Protein AF-A0A8T4DUN5-F1 (afdb_monomer)

Radius of gyration: 13.76 Å; Cα contacts (8 Å, |Δi|>4): 106; chains: 1; bounding box: 29×25×35 Å

Mean predicted aligned error: 5.59 Å

Foldseek 3Di:
DDKKKWFQLPCVLVVCCVPPPPDPVSNVVSVVVSVVLVVVVVVCVVVVQKDWDDPPDVGTIIIDGPHPVCVVVQPPRPRMDIDDD

Structure (mmCIF, N/CA/C/O backbone):
data_AF-A0A8T4DUN5-F1
#
_entry.id   AF-A0A8T4DUN5-F1
#
loop_
_atom_site.group_PDB
_atom_site.id
_atom_site.type_symbol
_atom_site.label_atom_id
_atom_site.label_alt_id
_atom_site.label_comp_id
_atom_site.label_asym_id
_atom_site.label_entity_id
_atom_site.label_seq_id
_atom_site.pdbx_PDB_ins_code
_atom_site.Cartn_x
_atom_site.Cartn_y
_atom_site.Cartn_z
_atom_site.occupancy
_atom_site.B_iso_or_equiv
_atom_site.auth_seq_id
_atom_site.auth_comp_id
_atom_site.auth_asym_id
_atom_site.auth_atom_id
_atom_site.pdbx_PDB_model_num
ATOM 1 N N . MET A 1 1 ? -16.400 -9.671 14.770 1.00 49.16 1 MET A N 1
ATOM 2 C CA . MET A 1 1 ? -14.931 -9.522 14.803 1.00 49.16 1 MET A CA 1
ATOM 3 C C . MET A 1 1 ? -14.562 -8.530 13.710 1.00 49.16 1 MET A C 1
ATOM 5 O O . MET A 1 1 ? -15.240 -8.517 12.693 1.00 49.16 1 MET A O 1
ATOM 9 N N . GLY A 1 2 ? -13.651 -7.589 13.973 1.00 66.06 2 GLY A N 1
ATOM 10 C CA . GLY A 1 2 ? -13.341 -6.515 13.018 1.00 66.06 2 GLY A CA 1
ATOM 11 C C . GLY A 1 2 ? -12.478 -7.021 11.864 1.00 66.06 2 GLY A C 1
ATOM 12 O O . GLY A 1 2 ? -11.620 -7.872 12.089 1.00 66.06 2 GLY A O 1
ATOM 13 N N . LYS A 1 3 ? -12.694 -6.489 10.655 1.00 78.06 3 LYS A N 1
ATOM 14 C CA . LYS A 1 3 ? -11.845 -6.753 9.485 1.00 78.06 3 LYS A CA 1
ATOM 15 C C . LYS A 1 3 ? -10.390 -6.410 9.805 1.00 78.06 3 LYS A C 1
ATOM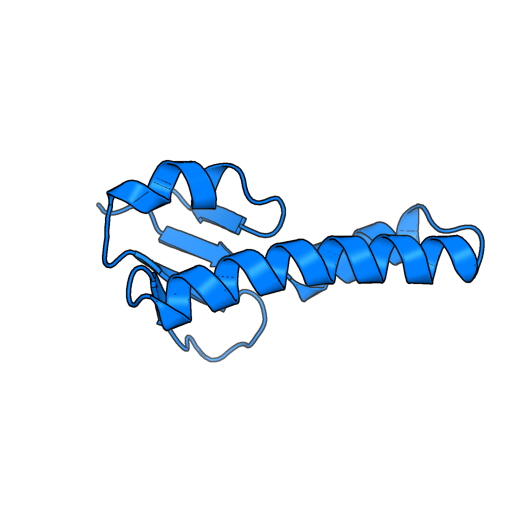 17 O O . LYS A 1 3 ? -10.116 -5.351 10.377 1.00 78.06 3 LYS A O 1
ATOM 22 N N . THR A 1 4 ? -9.461 -7.281 9.423 1.00 83.12 4 THR A N 1
ATOM 23 C CA . THR A 1 4 ? -8.025 -7.003 9.537 1.00 83.12 4 THR A CA 1
ATOM 24 C C . THR A 1 4 ? -7.482 -6.647 8.163 1.00 83.12 4 THR A C 1
ATOM 26 O O . THR A 1 4 ? -7.560 -7.448 7.241 1.00 83.12 4 THR A O 1
ATOM 29 N N . TYR A 1 5 ? -6.912 -5.453 8.030 1.00 88.44 5 TYR A N 1
ATOM 30 C CA . TYR A 1 5 ? -6.299 -4.993 6.787 1.00 88.44 5 TYR A CA 1
ATOM 31 C C . TYR A 1 5 ? -4.790 -5.226 6.859 1.00 88.44 5 TYR A C 1
ATOM 33 O O . TYR A 1 5 ? -4.154 -4.883 7.860 1.00 88.44 5 TYR A O 1
ATOM 41 N N . VAL A 1 6 ? -4.210 -5.812 5.814 1.00 90.69 6 VAL A N 1
ATOM 42 C CA . VAL A 1 6 ? -2.769 -6.068 5.717 1.00 90.69 6 VAL A CA 1
ATOM 43 C C . VAL A 1 6 ? -2.213 -5.577 4.386 1.00 90.69 6 VAL A C 1
ATOM 45 O O . VAL A 1 6 ? -2.882 -5.681 3.368 1.00 90.69 6 VAL A O 1
ATOM 48 N N . ILE A 1 7 ? -0.993 -5.044 4.382 1.00 89.00 7 ILE A N 1
ATOM 49 C CA . ILE A 1 7 ? -0.282 -4.597 3.182 1.00 89.00 7 ILE A CA 1
ATOM 50 C C . ILE A 1 7 ? 0.810 -5.616 2.853 1.00 89.00 7 ILE A C 1
ATOM 52 O O . ILE A 1 7 ? 1.753 -5.804 3.631 1.00 89.00 7 ILE A O 1
ATOM 56 N N . TRP A 1 8 ? 0.725 -6.208 1.664 1.00 86.44 8 TRP A N 1
ATOM 57 C CA . TRP A 1 8 ? 1.719 -7.132 1.107 1.00 86.44 8 TRP A CA 1
ATOM 58 C C . TRP A 1 8 ? 2.608 -6.442 0.077 1.00 86.44 8 TRP A C 1
ATOM 60 O O . TRP A 1 8 ? 2.698 -6.860 -1.079 1.00 86.44 8 TRP A O 1
ATOM 70 N N . TRP A 1 9 ? 3.250 -5.349 0.483 1.00 76.25 9 TRP A N 1
ATOM 71 C CA . TRP A 1 9 ? 3.974 -4.490 -0.450 1.00 76.25 9 TRP A CA 1
ATOM 72 C C . TRP A 1 9 ? 5.134 -5.226 -1.127 1.00 76.25 9 TRP A C 1
ATOM 74 O O . TRP A 1 9 ? 5.273 -5.131 -2.336 1.00 76.25 9 TRP A O 1
ATOM 84 N N . HIS A 1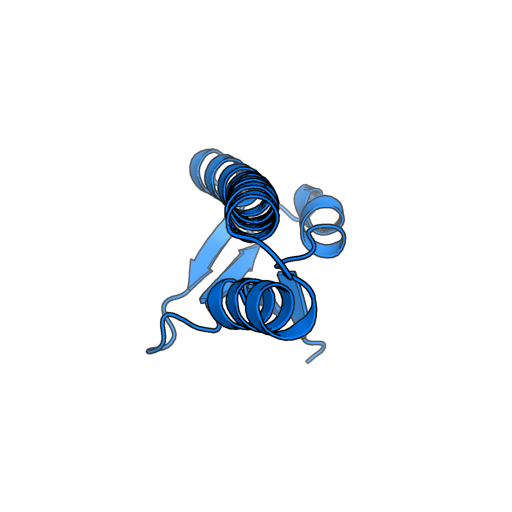 10 ? 5.918 -6.012 -0.382 1.00 76.94 10 HIS A N 1
ATOM 85 C CA . HIS A 1 10 ? 7.070 -6.715 -0.945 1.00 76.94 10 HIS A CA 1
ATOM 86 C C . HIS A 1 10 ? 6.649 -7.895 -1.823 1.00 76.94 10 HIS A C 1
ATOM 88 O O . HIS A 1 10 ? 7.157 -8.031 -2.928 1.00 76.94 10 HIS A O 1
ATOM 94 N N . SER A 1 11 ? 5.726 -8.746 -1.361 1.00 71.56 11 SER A N 1
ATOM 95 C CA . SER A 1 11 ? 5.322 -9.933 -2.128 1.00 71.56 11 SER A CA 1
ATOM 96 C C . SER A 1 11 ? 4.645 -9.542 -3.441 1.00 71.56 11 SER A C 1
ATOM 98 O O . SER A 1 11 ? 5.054 -10.014 -4.493 1.00 71.56 11 SER A O 1
ATOM 100 N N . LYS A 1 12 ? 3.689 -8.601 -3.417 1.00 70.62 12 LYS A N 1
ATOM 101 C CA . LYS A 1 12 ? 3.012 -8.171 -4.650 1.00 70.62 12 LYS A CA 1
ATOM 102 C C . LYS A 1 12 ? 3.948 -7.420 -5.599 1.00 70.62 12 LYS A C 1
ATOM 104 O O . LYS A 1 12 ? 3.908 -7.661 -6.796 1.00 70.62 12 LYS A O 1
ATOM 109 N N . PHE A 1 13 ? 4.851 -6.593 -5.073 1.00 71.69 13 PHE A N 1
ATOM 110 C CA . PHE A 1 13 ? 5.864 -5.906 -5.877 1.00 71.69 13 PHE A CA 1
ATOM 111 C C . PHE A 1 13 ? 6.853 -6.868 -6.542 1.00 71.69 13 PHE A C 1
ATOM 113 O O . PHE A 1 13 ? 7.074 -6.816 -7.750 1.00 71.69 13 PHE A O 1
ATOM 120 N N . VAL A 1 14 ? 7.471 -7.747 -5.751 1.00 69.12 14 VAL A N 1
ATOM 121 C CA . VAL A 1 14 ? 8.547 -8.626 -6.218 1.00 69.12 14 VAL A CA 1
ATOM 122 C C . VAL A 1 14 ? 8.002 -9.734 -7.115 1.00 69.12 14 VAL A C 1
ATOM 124 O O . VAL A 1 14 ? 8.622 -10.033 -8.136 1.00 69.12 14 VAL A O 1
ATOM 127 N N . ASP A 1 15 ? 6.839 -10.304 -6.796 1.00 68.81 15 ASP A N 1
ATOM 128 C CA . ASP A 1 15 ? 6.258 -11.384 -7.597 1.00 68.81 15 ASP A CA 1
ATOM 129 C C . ASP A 1 15 ? 5.765 -10.880 -8.965 1.00 68.81 15 ASP A C 1
ATOM 131 O O . ASP A 1 15 ? 6.012 -11.540 -9.979 1.00 68.81 15 ASP A O 1
ATOM 135 N N . GLU A 1 16 ? 5.152 -9.689 -9.035 1.00 65.56 16 GLU A N 1
ATOM 136 C CA . GLU A 1 16 ? 4.725 -9.076 -10.306 1.00 65.56 16 GLU A CA 1
ATOM 137 C C . GLU A 1 16 ? 5.911 -8.659 -11.185 1.00 65.56 16 GLU A C 1
ATOM 139 O O . GLU A 1 16 ? 5.858 -8.767 -12.418 1.00 65.56 16 GLU A O 1
ATOM 144 N N . ILE A 1 17 ? 6.998 -8.177 -10.576 1.00 67.94 17 ILE A N 1
ATOM 145 C CA . ILE A 1 17 ? 8.217 -7.816 -11.303 1.00 67.94 17 ILE A CA 1
ATOM 146 C C . ILE A 1 17 ? 8.916 -9.068 -11.843 1.00 67.94 17 ILE A C 1
ATOM 148 O O . ILE A 1 17 ? 9.313 -9.069 -13.007 1.00 67.94 17 ILE A O 1
ATOM 152 N N . ASN A 1 18 ? 9.034 -10.133 -11.045 1.00 65.38 18 ASN A N 1
ATOM 153 C CA . ASN A 1 18 ? 9.755 -11.346 -11.437 1.00 65.38 18 ASN A CA 1
ATOM 154 C C . ASN A 1 18 ? 9.028 -12.194 -12.489 1.00 65.38 18 ASN A C 1
ATOM 156 O O . ASN A 1 18 ? 9.696 -12.836 -13.297 1.00 65.38 18 ASN A O 1
ATOM 160 N N . ARG A 1 19 ? 7.687 -12.232 -12.495 1.00 66.44 19 ARG A N 1
ATOM 161 C CA . ARG A 1 19 ? 6.937 -13.050 -13.468 1.00 66.44 19 ARG A CA 1
ATOM 162 C C . ARG A 1 19 ? 6.823 -12.412 -14.848 1.00 66.44 19 ARG A C 1
ATOM 164 O O . ARG A 1 19 ? 6.978 -13.110 -15.844 1.00 66.44 19 ARG A O 1
ATOM 171 N N . ASP A 1 20 ? 6.583 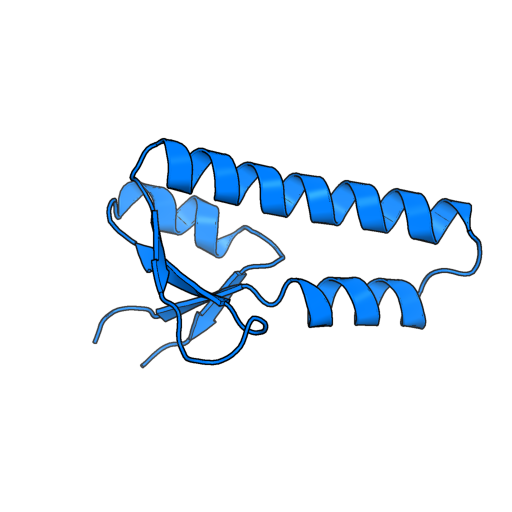-11.103 -14.904 1.00 64.69 20 ASP A N 1
ATOM 172 C CA . ASP A 1 20 ? 6.004 -10.484 -16.104 1.00 64.69 20 ASP A CA 1
ATOM 173 C C . ASP A 1 20 ? 6.827 -9.310 -16.674 1.00 64.69 20 ASP A C 1
ATOM 175 O O . ASP A 1 20 ? 6.307 -8.534 -17.474 1.00 64.69 20 ASP A O 1
ATOM 179 N N . SER A 1 21 ? 8.073 -9.084 -16.234 1.00 70.81 21 SER A N 1
ATOM 180 C CA . SER A 1 21 ? 8.893 -7.945 -16.702 1.00 70.81 21 SER A CA 1
ATOM 181 C C . SER A 1 21 ? 10.053 -8.389 -17.603 1.00 70.81 21 SER A C 1
ATOM 183 O O . SER A 1 21 ? 11.131 -8.698 -17.099 1.00 70.81 21 SER A O 1
ATOM 185 N N . PRO A 1 22 ? 9.902 -8.365 -18.941 1.00 72.19 22 PRO A N 1
ATOM 186 C CA . PRO A 1 22 ? 10.964 -8.770 -19.866 1.00 72.19 22 PRO A CA 1
ATOM 187 C C . PRO A 1 22 ? 12.080 -7.720 -20.041 1.00 72.19 22 PRO A C 1
ATOM 189 O O . PRO A 1 22 ? 13.043 -7.970 -20.764 1.00 72.19 22 PRO A O 1
ATOM 192 N N . SER A 1 23 ? 11.963 -6.528 -19.440 1.00 84.19 23 SER A N 1
ATOM 193 C CA . SER A 1 23 ? 12.923 -5.428 -19.610 1.00 84.19 23 SER A CA 1
ATOM 194 C C . SER A 1 23 ? 13.023 -4.522 -18.379 1.00 84.19 23 SER A C 1
ATOM 196 O O . SER A 1 23 ? 12.086 -4.419 -17.589 1.00 84.19 23 SER A O 1
ATOM 198 N N . ILE A 1 24 ? 14.140 -3.792 -18.257 1.00 86.06 24 ILE A N 1
ATOM 199 C CA . ILE A 1 24 ? 14.363 -2.794 -17.192 1.00 86.06 24 ILE A CA 1
ATOM 200 C C . ILE A 1 24 ? 13.261 -1.722 -17.186 1.00 86.06 24 ILE A C 1
ATOM 202 O O . ILE A 1 24 ? 12.818 -1.309 -16.118 1.00 86.06 24 ILE A O 1
ATOM 206 N N . ALA A 1 25 ? 12.770 -1.303 -18.358 1.00 86.81 25 ALA A N 1
ATOM 207 C CA . ALA A 1 25 ? 11.686 -0.325 -18.454 1.00 86.81 25 ALA A CA 1
ATOM 208 C C . ALA A 1 25 ? 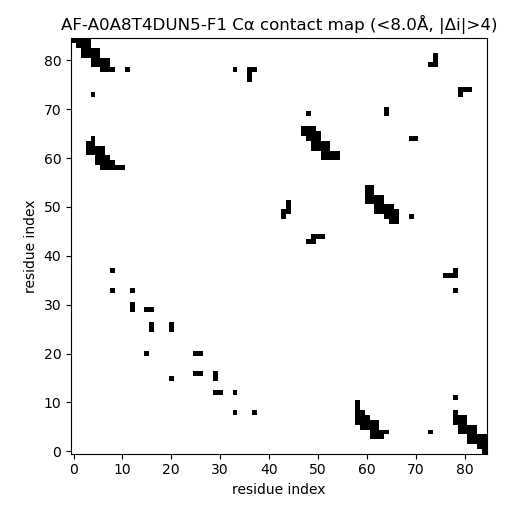10.396 -0.827 -17.778 1.00 86.81 25 ALA A C 1
ATOM 210 O O . ALA A 1 25 ? 9.775 -0.082 -17.023 1.00 86.81 25 ALA A O 1
ATOM 211 N N . ALA A 1 26 ? 10.046 -2.104 -17.973 1.00 83.88 26 ALA A N 1
ATOM 212 C CA . ALA A 1 26 ? 8.885 -2.715 -17.324 1.00 83.88 26 ALA A CA 1
ATOM 213 C C . ALA A 1 26 ? 9.053 -2.809 -15.797 1.00 83.88 26 ALA A C 1
ATOM 215 O O . ALA A 1 26 ? 8.095 -2.597 -15.055 1.00 83.88 26 ALA A O 1
ATOM 216 N N . ILE A 1 27 ? 10.276 -3.073 -15.319 1.00 84.31 27 ILE A N 1
ATOM 217 C CA . ILE A 1 27 ? 10.595 -3.062 -13.883 1.00 84.31 27 ILE A CA 1
ATOM 218 C C . ILE A 1 27 ? 10.350 -1.668 -13.294 1.00 84.31 27 ILE A C 1
ATOM 220 O O . ILE A 1 27 ? 9.696 -1.546 -12.258 1.00 84.31 27 ILE A O 1
ATOM 224 N N . VAL A 1 28 ? 10.845 -0.616 -13.957 1.00 87.25 28 VAL A N 1
ATOM 225 C CA . VAL A 1 28 ? 10.682 0.774 -13.500 1.00 87.25 28 VAL A CA 1
ATOM 226 C C . VAL A 1 28 ? 9.208 1.176 -13.478 1.00 87.25 28 VAL A C 1
ATOM 228 O O . VAL A 1 28 ? 8.752 1.732 -12.483 1.00 87.25 28 VAL A O 1
ATOM 231 N N . GLU A 1 29 ? 8.449 0.853 -14.526 1.00 86.50 29 GLU A N 1
ATOM 232 C CA . GLU A 1 29 ? 7.023 1.186 -14.610 1.00 86.50 29 GLU A CA 1
ATOM 233 C C . GLU A 1 29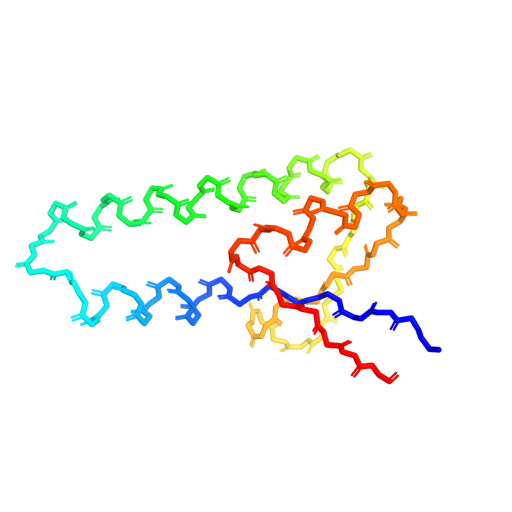 ? 6.210 0.520 -13.491 1.00 86.50 29 GLU A C 1
ATOM 235 O O . GLU A 1 29 ? 5.448 1.188 -12.789 1.00 86.50 29 GLU A O 1
ATOM 240 N N . LYS A 1 30 ? 6.396 -0.788 -13.273 1.00 83.88 30 LYS A N 1
ATOM 241 C CA . LYS A 1 30 ? 5.730 -1.501 -12.171 1.00 83.88 30 LYS A CA 1
ATOM 242 C C . LYS A 1 30 ? 6.139 -0.938 -10.820 1.00 83.88 30 LYS A C 1
ATOM 244 O O . LYS A 1 30 ? 5.290 -0.740 -9.957 1.00 83.88 30 LYS A O 1
ATOM 249 N N . THR A 1 31 ? 7.418 -0.593 -10.674 1.00 84.94 31 THR A N 1
ATOM 250 C CA . THR A 1 31 ? 7.916 0.011 -9.441 1.00 84.94 31 THR A CA 1
ATOM 251 C C . THR A 1 31 ? 7.211 1.326 -9.127 1.00 84.94 31 THR A C 1
ATOM 253 O O . THR A 1 31 ? 6.771 1.542 -7.999 1.00 84.94 31 THR A O 1
ATOM 256 N N . GLN A 1 32 ? 7.063 2.191 -10.133 1.00 88.12 32 GLN A N 1
ATOM 257 C CA . GLN A 1 32 ? 6.355 3.461 -9.997 1.00 88.12 32 GLN A CA 1
ATOM 258 C C . GLN A 1 32 ? 4.880 3.254 -9.637 1.00 88.12 32 GLN A C 1
ATOM 260 O O . GLN A 1 32 ? 4.387 3.920 -8.731 1.00 88.12 32 GLN A O 1
ATOM 265 N N . LYS A 1 33 ? 4.194 2.298 -10.277 1.00 86.25 33 LYS A N 1
ATOM 266 C CA . LYS A 1 33 ? 2.796 1.962 -9.956 1.00 86.25 33 LYS A CA 1
ATOM 267 C C . LYS A 1 33 ? 2.629 1.516 -8.504 1.00 86.25 33 LYS A C 1
ATOM 269 O O . LYS A 1 33 ? 1.755 2.020 -7.808 1.00 86.25 33 LYS A O 1
ATOM 274 N N . THR A 1 34 ? 3.488 0.626 -8.011 1.00 86.44 34 THR A N 1
ATOM 275 C CA . THR A 1 34 ? 3.429 0.205 -6.605 1.00 86.44 34 THR A CA 1
ATOM 276 C C . THR A 1 34 ? 3.724 1.352 -5.643 1.00 86.44 34 THR A C 1
ATOM 278 O O . THR A 1 34 ? 3.073 1.457 -4.604 1.00 86.44 34 THR A O 1
ATOM 281 N N . LEU A 1 35 ? 4.662 2.240 -5.988 1.00 88.19 35 LEU A N 1
ATOM 282 C CA . LEU A 1 35 ? 4.943 3.423 -5.180 1.00 88.19 35 LEU A CA 1
ATOM 283 C C . LEU A 1 35 ? 3.718 4.342 -5.073 1.00 88.19 35 LEU A C 1
ATOM 285 O O . LEU A 1 35 ? 3.456 4.842 -3.984 1.00 88.19 35 LEU A O 1
ATOM 289 N N . MET A 1 36 ? 2.942 4.513 -6.150 1.00 91.12 36 MET A N 1
ATOM 290 C CA . MET A 1 36 ? 1.6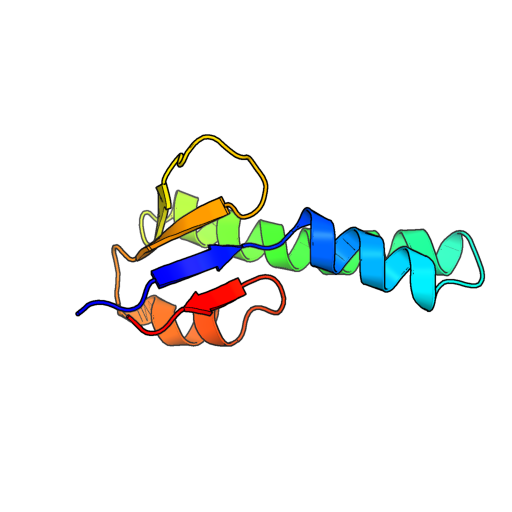93 5.287 -6.107 1.00 91.12 36 MET A CA 1
ATOM 291 C C . MET A 1 36 ? 0.702 4.708 -5.089 1.00 91.12 36 MET A C 1
ATOM 293 O O . MET A 1 36 ? 0.173 5.444 -4.262 1.00 91.12 36 MET A O 1
ATOM 297 N N . TYR A 1 37 ? 0.507 3.386 -5.072 1.00 90.50 37 TYR A N 1
ATOM 298 C CA . TYR A 1 37 ? -0.384 2.748 -4.095 1.00 90.50 37 TYR A CA 1
ATOM 299 C C . TYR A 1 37 ? 0.110 2.890 -2.650 1.00 90.50 37 TYR A C 1
ATOM 301 O O . TYR A 1 37 ? -0.704 2.997 -1.736 1.00 90.50 37 TYR A O 1
ATOM 309 N N . LEU A 1 38 ? 1.428 2.902 -2.424 1.00 90.06 38 LEU A N 1
ATOM 310 C CA . LEU A 1 38 ? 2.004 3.174 -1.104 1.00 90.06 38 LEU A CA 1
ATOM 311 C C . LEU A 1 38 ? 1.834 4.641 -0.692 1.00 90.06 38 LEU A C 1
ATOM 313 O O . LEU A 1 38 ? 1.584 4.909 0.481 1.00 90.06 38 LEU A O 1
ATOM 317 N N . GLN A 1 39 ? 1.941 5.579 -1.636 1.00 93.19 39 GLN A N 1
ATOM 318 C CA . GLN A 1 39 ? 1.720 7.007 -1.389 1.00 93.19 39 GLN A CA 1
ATOM 319 C C . GLN A 1 39 ? 0.273 7.293 -0.977 1.00 93.19 39 GLN A C 1
ATOM 321 O O . GLN A 1 39 ? 0.059 8.025 -0.017 1.00 93.19 39 GLN A O 1
ATOM 326 N N . GLU A 1 40 ? -0.717 6.653 -1.606 1.00 92.75 40 GLU A N 1
ATOM 327 C CA . GLU A 1 40 ? -2.119 6.760 -1.170 1.00 92.75 40 GLU A CA 1
ATOM 328 C C . GLU A 1 40 ? -2.293 6.324 0.295 1.00 92.75 40 GLU A C 1
ATOM 330 O O . GLU A 1 40 ? -2.942 7.006 1.088 1.00 92.75 40 GLU A O 1
ATOM 335 N N . LEU A 1 41 ? -1.670 5.208 0.691 1.00 92.81 41 LEU A N 1
ATOM 336 C CA . LEU A 1 41 ? -1.719 4.727 2.076 1.00 92.81 41 LEU A CA 1
ATOM 337 C C . LEU A 1 41 ? -0.987 5.679 3.036 1.00 92.81 41 LEU A C 1
ATOM 339 O O . LEU A 1 41 ? -1.481 5.936 4.134 1.00 92.81 41 LEU A O 1
ATOM 343 N N . GLN A 1 42 ? 0.146 6.246 2.614 1.00 94.06 42 GLN A N 1
ATOM 344 C CA . GLN A 1 42 ? 0.880 7.261 3.371 1.00 94.06 42 GLN A CA 1
ATOM 345 C C . GLN A 1 42 ? 0.023 8.509 3.624 1.00 94.06 42 GLN A C 1
ATOM 347 O O . GLN A 1 42 ? 0.021 9.039 4.734 1.00 94.06 42 GLN A O 1
ATOM 352 N N . GLU A 1 43 ? -0.725 8.981 2.624 1.00 95.88 43 GLU A N 1
ATOM 353 C CA . GLU A 1 43 ? -1.624 10.128 2.774 1.00 95.88 43 GLU A CA 1
ATOM 354 C C . GLU A 1 43 ? -2.755 9.842 3.767 1.00 95.88 43 GLU A C 1
ATOM 356 O O . GLU A 1 43 ? -3.078 10.695 4.597 1.00 95.88 43 GLU A O 1
ATOM 361 N N . LEU A 1 44 ? -3.336 8.639 3.729 1.00 94.75 44 LEU A N 1
ATOM 362 C CA . LEU A 1 44 ? -4.360 8.224 4.692 1.00 94.75 44 LEU A CA 1
ATOM 363 C C . LEU A 1 44 ? -3.810 8.147 6.123 1.00 94.75 44 LEU A C 1
ATOM 365 O O . LEU A 1 44 ? -4.505 8.534 7.067 1.00 94.75 44 LEU A O 1
ATOM 369 N N . GLU A 1 45 ? -2.575 7.673 6.294 1.00 93.75 45 GLU A N 1
ATOM 370 C CA . GLU A 1 45 ? -1.902 7.641 7.596 1.00 93.75 45 GLU A CA 1
ATOM 371 C C . GLU A 1 45 ? -1.607 9.059 8.104 1.00 93.75 45 GLU A C 1
ATOM 373 O O . GLU A 1 45 ? -1.936 9.386 9.244 1.00 93.75 45 GLU A O 1
ATOM 378 N N . ALA A 1 46 ? -1.088 9.943 7.246 1.00 95.12 46 ALA A N 1
ATOM 379 C CA . ALA A 1 46 ? -0.841 11.348 7.577 1.00 95.12 46 ALA A CA 1
ATOM 380 C C . ALA A 1 46 ? -2.126 12.115 7.945 1.00 95.12 46 ALA A C 1
ATOM 382 O O . ALA A 1 46 ? -2.092 13.023 8.774 1.00 95.12 46 ALA A O 1
ATOM 383 N N . GLN A 1 47 ? -3.270 11.733 7.368 1.00 95.81 47 GLN A N 1
ATOM 384 C CA . GLN A 1 47 ? -4.593 12.266 7.717 1.00 95.81 47 GLN A CA 1
ATOM 385 C C . GLN A 1 47 ? -5.172 11.662 9.011 1.00 95.81 47 GLN A C 1
ATOM 387 O O . GLN A 1 47 ? -6.273 12.036 9.413 1.00 95.81 47 GLN A O 1
ATOM 392 N N . GLY A 1 48 ? -4.475 10.719 9.657 1.00 93.94 48 GLY A N 1
ATOM 393 C CA . GLY A 1 48 ? -4.933 10.043 10.873 1.00 93.94 48 GLY A CA 1
ATOM 394 C C . GLY A 1 48 ? -6.100 9.076 10.651 1.00 93.94 48 GLY A C 1
ATOM 395 O O . GLY A 1 48 ? -6.781 8.711 11.607 1.00 93.94 48 GLY A O 1
ATOM 396 N N . LYS A 1 49 ? -6.357 8.666 9.402 1.00 94.56 49 LYS A N 1
ATOM 397 C CA . LYS A 1 49 ? -7.473 7.774 9.038 1.00 94.56 49 LYS A CA 1
ATOM 398 C C . LYS A 1 49 ? -7.122 6.301 9.215 1.00 94.56 49 LYS A C 1
ATOM 400 O O . LYS A 1 49 ? -8.001 5.475 9.470 1.00 94.56 49 LYS A O 1
ATOM 405 N N . ILE A 1 50 ? -5.837 5.977 9.106 1.00 94.06 50 ILE A N 1
ATOM 406 C CA . ILE A 1 50 ? -5.275 4.653 9.375 1.00 94.06 50 ILE A CA 1
ATOM 407 C C . ILE A 1 50 ? -4.009 4.786 10.215 1.00 94.06 50 ILE A C 1
ATOM 409 O O . ILE A 1 50 ? -3.410 5.855 10.289 1.00 94.06 50 ILE A O 1
ATOM 413 N N . THR A 1 51 ? -3.587 3.687 10.828 1.00 92.44 51 THR A N 1
ATOM 414 C CA . THR A 1 51 ? -2.276 3.599 11.469 1.00 92.44 51 THR A CA 1
ATOM 415 C C . THR A 1 51 ? -1.681 2.209 11.314 1.00 92.44 51 THR A C 1
ATOM 417 O O . THR A 1 51 ? -2.388 1.195 11.301 1.00 92.44 51 THR A O 1
ATOM 420 N N . MET A 1 52 ? -0.362 2.167 11.207 1.00 88.56 52 MET A N 1
ATOM 421 C CA . MET A 1 52 ? 0.420 0.946 11.151 1.00 88.56 52 MET A CA 1
ATOM 422 C C . MET A 1 52 ? 0.494 0.218 12.502 1.00 88.56 52 MET A C 1
ATOM 424 O O . MET A 1 52 ? 0.897 0.771 13.525 1.00 88.56 52 MET A O 1
ATOM 428 N N . LYS A 1 53 ? 0.188 -1.083 12.499 1.00 85.31 53 LYS A N 1
ATOM 429 C CA . LYS A 1 53 ? 0.441 -2.007 13.612 1.00 85.31 53 LYS A CA 1
ATOM 430 C C . LYS A 1 53 ? 1.701 -2.820 13.344 1.00 85.31 53 LYS A C 1
ATOM 432 O O . LYS A 1 53 ? 1.711 -3.735 12.521 1.00 85.31 53 LYS A O 1
ATOM 437 N N . LEU A 1 54 ? 2.758 -2.539 14.102 1.00 73.75 54 LEU A N 1
ATOM 438 C CA . LEU A 1 54 ? 3.973 -3.351 14.090 1.00 73.75 54 LEU A CA 1
ATOM 439 C C . LEU A 1 54 ? 3.688 -4.724 14.722 1.00 73.75 54 LEU A C 1
ATOM 441 O O . LEU A 1 54 ? 3.465 -4.831 15.926 1.00 73.75 54 LEU A O 1
ATOM 445 N N . LYS A 1 55 ? 3.707 -5.784 13.907 1.00 74.38 55 LYS A N 1
ATOM 446 C CA . LYS A 1 55 ? 3.563 -7.190 14.340 1.00 74.38 55 LYS A CA 1
ATOM 447 C C . LYS A 1 55 ? 4.817 -8.025 14.039 1.00 74.38 55 LYS A C 1
ATOM 449 O O . LYS A 1 55 ? 4.732 -9.158 13.580 1.00 74.38 55 LYS A O 1
ATOM 454 N N . GLY A 1 56 ? 5.998 -7.460 14.287 1.00 68.38 56 GLY A N 1
ATOM 455 C CA . GLY A 1 56 ? 7.274 -8.193 14.249 1.00 68.38 56 GLY A CA 1
ATOM 456 C C . GLY A 1 56 ? 7.840 -8.519 12.858 1.00 68.38 56 GLY A C 1
ATOM 457 O O . GLY A 1 56 ? 8.971 -8.983 12.781 1.00 68.38 56 GLY A O 1
ATOM 458 N N . SER A 1 57 ? 7.110 -8.240 11.773 1.00 75.12 57 SER A N 1
ATOM 459 C CA . SER A 1 57 ? 7.603 -8.298 10.389 1.00 75.12 57 SER A CA 1
ATOM 460 C C . SER A 1 57 ? 7.207 -7.030 9.628 1.00 75.12 57 SER A C 1
ATOM 462 O O . SER A 1 57 ? 6.176 -6.422 9.918 1.00 75.12 57 SER A O 1
ATOM 464 N N . LEU A 1 58 ? 8.025 -6.650 8.642 1.00 75.12 58 LEU A N 1
ATOM 465 C CA . LEU A 1 58 ? 7.725 -5.594 7.666 1.00 75.12 58 LEU A CA 1
ATOM 466 C C . LEU A 1 58 ? 6.914 -6.113 6.464 1.00 75.12 58 LEU A C 1
ATOM 468 O O . LEU A 1 58 ? 6.571 -5.336 5.578 1.00 75.12 58 LEU A O 1
ATOM 472 N N . ASN A 1 59 ? 6.637 -7.417 6.400 1.00 80.12 59 ASN A N 1
ATOM 473 C CA . ASN A 1 59 ? 5.790 -8.035 5.383 1.00 80.12 59 ASN A CA 1
ATOM 474 C C . ASN A 1 59 ? 5.084 -9.283 5.972 1.00 80.12 59 ASN A C 1
ATOM 476 O O . ASN A 1 59 ? 5.778 -10.236 6.342 1.00 80.12 59 ASN A O 1
ATOM 480 N N . PRO A 1 60 ? 3.747 -9.301 6.101 1.00 85.19 60 PRO A N 1
ATOM 481 C CA . PRO A 1 60 ? 2.844 -8.197 5.803 1.00 85.19 60 PRO A CA 1
ATOM 482 C C . PRO A 1 60 ? 2.902 -7.108 6.877 1.00 85.19 60 PRO A C 1
ATOM 484 O O . PRO A 1 60 ? 3.184 -7.368 8.048 1.00 85.19 60 PRO A O 1
ATOM 487 N N . MET A 1 61 ? 2.571 -5.888 6.477 1.00 88.38 61 MET A N 1
ATOM 488 C CA . MET A 1 61 ? 2.340 -4.781 7.400 1.00 88.38 61 MET A CA 1
ATOM 489 C C . MET A 1 61 ? 0.869 -4.754 7.800 1.00 88.38 61 MET A C 1
ATOM 491 O O . MET A 1 61 ? 0.003 -4.799 6.936 1.00 88.38 61 MET A O 1
ATOM 495 N N . TYR A 1 62 ? 0.559 -4.680 9.092 1.00 89.62 62 TYR A N 1
ATOM 496 C CA . TYR A 1 62 ? -0.832 -4.654 9.542 1.00 89.62 62 TYR A CA 1
ATOM 497 C C . TYR A 1 62 ? -1.320 -3.219 9.654 1.00 89.62 62 TYR A C 1
ATOM 499 O O . TYR A 1 62 ? -0.615 -2.360 10.178 1.00 89.62 62 TYR A O 1
ATOM 507 N N . LEU A 1 63 ? -2.551 -2.983 9.225 1.00 89.56 63 LEU A N 1
ATOM 508 C CA . LEU A 1 63 ? -3.225 -1.703 9.343 1.00 89.56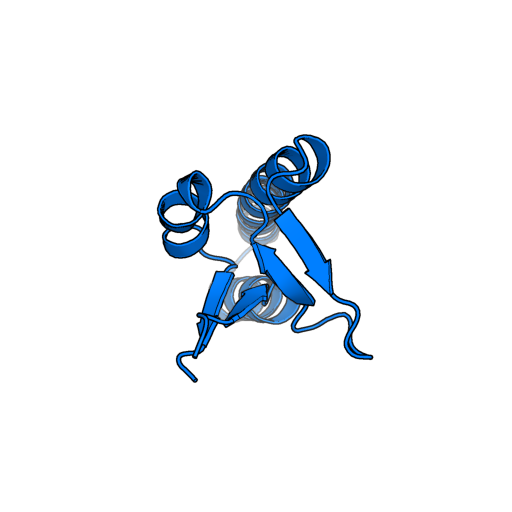 63 LEU A CA 1
ATOM 509 C C . LEU A 1 63 ? -4.339 -1.783 10.382 1.00 89.56 63 LEU A C 1
ATOM 511 O O . LEU A 1 63 ? -5.070 -2.770 10.491 1.00 89.56 63 LEU A O 1
ATOM 515 N N . GLN A 1 64 ? -4.487 -0.703 11.137 1.00 89.88 64 GLN A N 1
ATOM 516 C CA . GLN A 1 64 ? -5.685 -0.414 11.901 1.00 89.88 64 GLN A CA 1
ATOM 517 C C . GLN A 1 64 ? -6.413 0.757 11.253 1.00 89.88 64 GLN A C 1
ATOM 519 O O . GLN A 1 64 ? -5.845 1.834 11.084 1.00 89.88 64 GLN A O 1
ATOM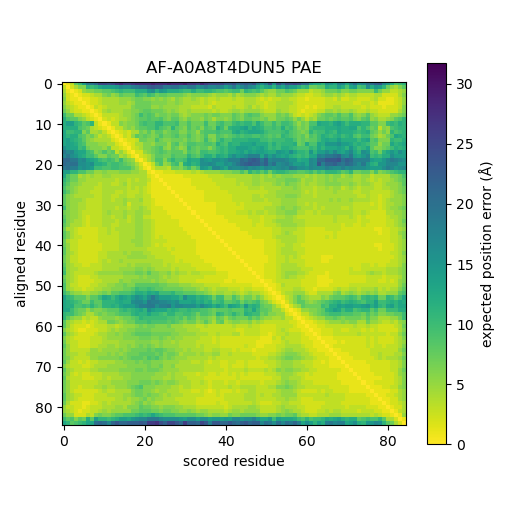 524 N N . VAL A 1 65 ? -7.686 0.541 10.932 1.00 91.56 65 VAL A N 1
ATOM 525 C CA . VAL A 1 65 ? -8.582 1.602 10.473 1.00 91.56 65 VAL A CA 1
ATOM 526 C C . VA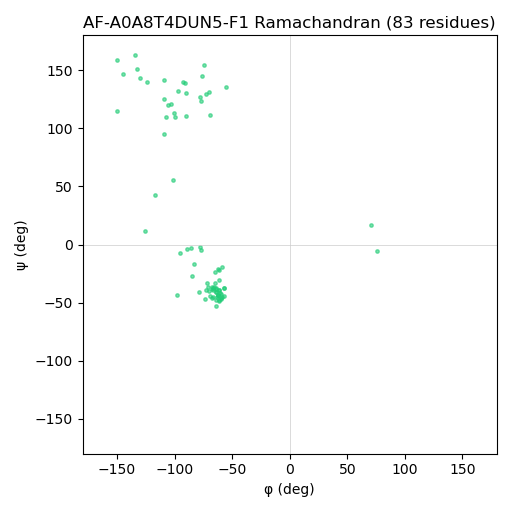L A 1 65 ? -9.034 2.414 11.682 1.00 91.56 65 VAL A C 1
ATOM 528 O O . VAL A 1 65 ? -9.507 1.849 12.670 1.00 91.56 65 VAL A O 1
ATOM 531 N N . ILE A 1 66 ? -8.843 3.729 11.606 1.00 92.31 66 ILE A N 1
ATOM 532 C CA . ILE A 1 66 ? -9.304 4.702 12.603 1.00 92.31 66 ILE A CA 1
ATOM 533 C C . ILE A 1 66 ? -10.618 5.326 12.119 1.00 92.31 66 ILE A C 1
ATOM 535 O O . ILE A 1 66 ? -11.563 5.431 12.895 1.00 92.31 66 ILE A O 1
ATOM 539 N N . ASP A 1 67 ? -10.690 5.673 10.829 1.00 91.94 67 ASP A N 1
ATOM 540 C CA . ASP A 1 67 ? -11.882 6.208 10.167 1.00 91.94 67 ASP A CA 1
ATOM 541 C C . ASP A 1 67 ? -12.516 5.158 9.227 1.00 91.94 67 ASP A C 1
ATOM 543 O O . ASP A 1 67 ? -11.955 4.865 8.169 1.00 91.94 67 ASP A O 1
ATOM 547 N N . PRO A 1 68 ? -13.695 4.594 9.552 1.00 90.62 68 PRO A N 1
ATOM 548 C CA . PRO A 1 68 ? -14.367 3.607 8.704 1.00 90.62 68 PRO A CA 1
ATOM 549 C C . PRO A 1 68 ? -14.705 4.102 7.289 1.00 90.62 68 PRO A C 1
ATOM 551 O O . PRO A 1 68 ? -14.908 3.284 6.392 1.00 90.62 68 PRO A O 1
ATOM 554 N N . ALA A 1 69 ? -14.750 5.419 7.051 1.00 92.56 69 ALA A N 1
ATOM 555 C CA . ALA A 1 69 ? -15.022 5.972 5.726 1.00 92.56 69 ALA A CA 1
ATOM 556 C C . ALA A 1 69 ? -13.960 5.580 4.682 1.00 92.56 69 ALA A C 1
ATOM 558 O O . ALA A 1 69 ? -14.249 5.599 3.486 1.00 92.56 69 ALA A O 1
ATOM 559 N N . VAL A 1 70 ? -12.750 5.193 5.112 1.00 92.38 70 VAL A N 1
ATOM 560 C CA . VAL A 1 70 ? -11.678 4.763 4.200 1.00 92.38 70 VAL A CA 1
ATOM 561 C C . VAL A 1 70 ? -11.684 3.275 3.877 1.00 92.38 70 VAL A C 1
ATOM 563 O O . VAL A 1 70 ? -10.882 2.849 3.049 1.00 92.38 70 VAL A O 1
ATOM 566 N N . GLU A 1 71 ? -12.567 2.468 4.475 1.00 89.88 71 GLU A N 1
ATOM 567 C CA . GLU A 1 71 ? -12.592 1.020 4.217 1.00 89.88 71 GLU A CA 1
ATOM 568 C C . GLU A 1 71 ? -12.769 0.695 2.730 1.00 89.88 71 GLU A C 1
ATOM 570 O O . GLU A 1 71 ? -12.140 -0.230 2.224 1.00 89.88 71 GLU A O 1
ATOM 575 N N . SER A 1 72 ? -13.586 1.474 2.014 1.00 90.00 72 SER A N 1
ATOM 576 C CA . SER A 1 72 ? -13.784 1.304 0.572 1.00 90.00 72 SER A CA 1
ATOM 577 C C . SER A 1 72 ? -12.517 1.619 -0.226 1.00 90.00 72 SER A C 1
ATOM 579 O O . SER A 1 72 ? -12.220 0.922 -1.190 1.00 90.00 72 SER A O 1
ATOM 581 N N . VAL A 1 73 ? -11.745 2.629 0.179 1.00 90.31 73 VAL A N 1
ATOM 582 C CA . VAL A 1 73 ? -10.465 2.980 -0.456 1.00 90.31 73 VAL A CA 1
ATOM 583 C C . VAL A 1 73 ? -9.441 1.875 -0.207 1.00 90.31 73 VAL A C 1
ATOM 585 O O . VAL A 1 73 ? -8.805 1.402 -1.143 1.00 90.31 73 VAL A O 1
ATOM 588 N N . LEU A 1 74 ? -9.341 1.400 1.038 1.00 89.88 74 LEU A N 1
ATOM 589 C CA . LEU A 1 74 ? -8.430 0.321 1.420 1.00 89.88 74 LEU A CA 1
ATOM 590 C C . LEU A 1 74 ? -8.758 -0.993 0.707 1.00 89.88 74 LEU A C 1
ATOM 592 O O . LEU A 1 74 ? -7.853 -1.642 0.202 1.00 89.88 74 LEU A O 1
ATOM 596 N N . ALA A 1 75 ? -10.036 -1.369 0.623 1.00 87.25 75 ALA A N 1
ATOM 597 C CA . ALA A 1 75 ? -10.464 -2.598 -0.046 1.00 87.25 75 ALA A CA 1
ATOM 598 C C . ALA A 1 75 ? -10.191 -2.596 -1.562 1.00 87.25 75 ALA A C 1
ATOM 600 O O . ALA A 1 75 ? -10.087 -3.663 -2.161 1.00 87.25 75 ALA A O 1
ATOM 601 N N . ASN A 1 76 ? -10.073 -1.415 -2.177 1.00 89.12 76 ASN A N 1
ATOM 602 C CA . ASN A 1 76 ? -9.767 -1.265 -3.599 1.00 89.12 76 ASN A CA 1
ATOM 603 C C . ASN A 1 76 ? -8.267 -1.058 -3.884 1.00 89.12 76 ASN A C 1
ATOM 605 O O . ASN A 1 76 ? -7.874 -1.057 -5.050 1.00 89.12 76 ASN A O 1
ATOM 609 N N . ASN A 1 77 ? -7.422 -0.885 -2.861 1.00 89.56 77 ASN A N 1
ATOM 610 C CA . ASN A 1 77 ? -5.985 -0.711 -3.057 1.00 89.56 77 ASN A CA 1
ATOM 611 C C . ASN A 1 77 ? -5.321 -2.074 -3.355 1.00 89.56 77 ASN A C 1
ATOM 613 O O . ASN A 1 77 ? -5.411 -2.985 -2.527 1.00 89.56 77 ASN A O 1
ATOM 617 N N . PRO A 1 78 ? -4.603 -2.238 -4.484 1.00 86.94 78 PRO A N 1
ATOM 618 C CA . PRO A 1 78 ? -4.048 -3.534 -4.883 1.00 86.94 78 PRO A CA 1
ATOM 619 C C . PRO A 1 78 ? -3.038 -4.133 -3.903 1.00 86.94 78 PRO A C 1
ATOM 621 O O . PRO A 1 78 ? -2.832 -5.345 -3.915 1.00 86.94 78 PRO A O 1
ATOM 624 N N . LEU A 1 79 ? -2.404 -3.326 -3.049 1.00 88.25 79 LEU A N 1
ATOM 625 C CA . LEU A 1 79 ? -1.437 -3.806 -2.058 1.00 88.25 79 LEU A CA 1
ATOM 626 C C . LEU A 1 79 ? -2.093 -4.324 -0.779 1.00 88.25 79 LEU A C 1
ATOM 628 O O . LEU A 1 79 ? -1.434 -5.025 -0.006 1.00 88.25 79 LEU A O 1
ATOM 632 N N . VAL A 1 80 ? -3.360 -3.979 -0.557 1.00 90.25 80 VAL A N 1
ATOM 633 C CA . VAL A 1 80 ? -4.098 -4.310 0.656 1.00 90.25 80 VAL A CA 1
ATOM 634 C C . VAL A 1 80 ? -4.849 -5.626 0.469 1.00 90.25 80 VAL A C 1
ATOM 636 O O . VAL A 1 80 ? -5.406 -5.917 -0.588 1.00 90.25 80 VAL A O 1
ATOM 639 N N . GLU A 1 81 ? -4.855 -6.443 1.511 1.00 90.00 81 GLU A N 1
ATOM 640 C CA . GLU A 1 81 ? -5.688 -7.631 1.630 1.00 90.00 81 GLU A CA 1
ATOM 641 C C . GLU A 1 81 ? -6.521 -7.528 2.908 1.00 90.00 81 GLU A C 1
ATOM 643 O O . GLU A 1 81 ? -6.045 -7.056 3.947 1.00 90.00 81 GLU A O 1
ATOM 648 N N . VAL A 1 82 ? -7.783 -7.943 2.815 1.00 88.88 82 VAL A N 1
ATOM 649 C CA . VAL A 1 82 ? -8.709 -7.982 3.946 1.00 88.88 82 VAL A CA 1
ATOM 650 C C . VAL A 1 82 ? -8.779 -9.418 4.439 1.00 88.88 82 VAL A C 1
ATOM 652 O O . VAL A 1 82 ? -9.264 -10.300 3.737 1.00 88.88 82 VAL A O 1
ATOM 655 N N . LEU A 1 83 ? -8.276 -9.647 5.647 1.00 83.50 83 LEU A N 1
ATOM 656 C CA . LEU A 1 83 ? -8.389 -10.921 6.337 1.00 83.50 83 LEU A CA 1
ATOM 657 C C . LEU A 1 83 ? -9.677 -10.896 7.164 1.00 83.50 83 LEU A C 1
ATOM 659 O O . LEU A 1 83 ? -9.776 -10.156 8.153 1.00 83.50 83 LEU A O 1
ATOM 663 N N . ASP A 1 84 ? -10.661 -11.692 6.751 1.00 67.12 84 ASP A N 1
ATOM 664 C CA . ASP A 1 84 ? -11.847 -11.954 7.562 1.00 67.12 84 ASP A CA 1
ATOM 665 C C . ASP A 1 84 ? -11.451 -12.814 8.771 1.00 67.12 84 ASP A C 1
ATOM 667 O O . ASP A 1 84 ? -10.710 -13.793 8.651 1.00 67.12 84 ASP A O 1
ATOM 671 N N . SER A 1 85 ? -11.891 -12.389 9.958 1.00 54.88 85 SER A N 1
ATOM 672 C CA . SER A 1 85 ? -11.674 -13.074 11.241 1.00 54.88 85 SER A CA 1
ATOM 673 C C . SER A 1 85 ? -12.963 -13.696 11.745 1.00 54.88 85 SER A C 1
ATOM 675 O O . SER A 1 85 ? -13.985 -12.968 11.740 1.00 54.88 85 SER A O 1
#

Solvent-accessible surface area (backbone atoms only — not comparable to full-atom values): 4931 Å² total; per-residue (Å²): 117,74,80,39,40,32,34,37,57,62,62,56,52,52,52,55,41,72,74,72,41,97,43,70,68,49,42,51,53,52,51,52,54,54,48,52,60,50,49,56,52,49,52,37,36,76,71,60,33,31,45,81,46,88,74,93,44,88,68,58,33,34,46,42,79,67,39,78,86,47,50,67,60,49,74,68,35,88,50,43,46,79,47,85,104

Sequence (85 aa):
MGKTYVIWWHSKFVDEINRDSPSIAAIVEKTQKTLMYLQELQELEAQGKITMKLKGSLNPMYLQVIDPAVESVLANNPLVEVLDS

pLDDT: mean 83.66, std 10.17, range [49.16, 95.88]

Nearest PDB structures (foldseek):
  4oyz-assembly1_A  TM=5.339E-01  e=7.236E+00  Homo sapiens
  4cll-assembly1_A  TM=4.021E-01  e=5.592E+00  Homo sapiens
  4clk-assembly1_A  TM=4.141E-01  e=8.232E+00  Homo sapiens
  5iv4-assembly1_A  TM=2.818E-01  e=8.232E+00  Homo sapiens

Secondary structure (DSSP, 8-state):
-PPEEEE-HHHHHHHHHHHH--SHHHHHHHHHHHHHHHHHHHHHHHTTSEEEE--S-SSSEEEEES-GGGHHHHHH-TTEEEE--